Protein AF-A0A2H5VJ94-F1 (afdb_monomer)

Foldseek 3Di:
DDDDPDDPPVVVLVPDDPVCNVVVVVVVVVVVVVVVVVVPPPDPPPPPVVCVCVVCPVVDDPVRVVVVVVVVVVVVVVVVVVD

pLDDT: mean 83.63, std 12.57, range [38.66, 96.88]

Mean predicted aligned error: 13.33 Å

Structure (mmCIF, N/CA/C/O backbone):
data_AF-A0A2H5VJ94-F1
#
_entry.id   AF-A0A2H5VJ94-F1
#
loop_
_atom_site.group_PDB
_atom_site.id
_atom_site.type_symbol
_atom_site.label_atom_id
_atom_site.label_alt_id
_atom_site.label_comp_id
_atom_site.label_asym_id
_atom_site.label_entity_i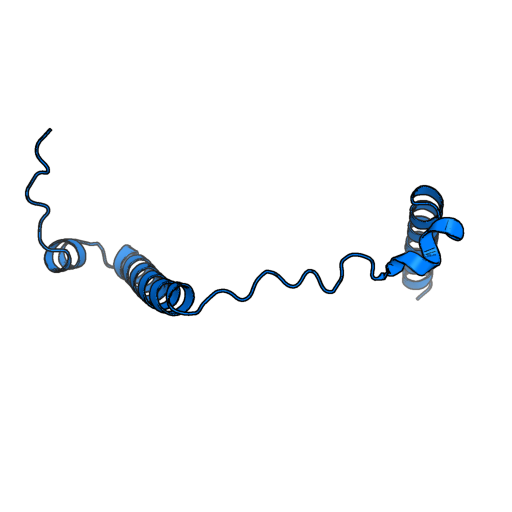d
_atom_site.label_seq_id
_atom_site.pdbx_PDB_ins_code
_atom_site.Cartn_x
_atom_site.Cartn_y
_atom_site.Cartn_z
_atom_site.occupancy
_atom_site.B_iso_or_equiv
_atom_site.auth_seq_id
_atom_site.auth_comp_id
_atom_site.auth_asym_id
_atom_site.auth_atom_id
_atom_site.pdbx_PDB_model_num
ATOM 1 N N . MET A 1 1 ? -3.892 -21.776 28.084 1.00 38.66 1 MET A N 1
ATOM 2 C CA . MET A 1 1 ? -3.829 -20.352 28.462 1.00 38.66 1 MET A CA 1
ATOM 3 C C . MET A 1 1 ? -5.217 -19.775 28.274 1.00 38.66 1 MET A C 1
ATOM 5 O O . MET A 1 1 ? -5.614 -19.536 27.141 1.00 38.66 1 MET A O 1
ATOM 9 N N . ALA A 1 2 ? -6.010 -19.730 29.344 1.00 39.12 2 ALA A N 1
ATOM 10 C CA . ALA A 1 2 ? -7.359 -19.181 29.293 1.00 39.12 2 ALA A CA 1
ATOM 11 C C . ALA A 1 2 ? -7.262 -17.670 29.048 1.00 39.12 2 ALA A C 1
ATOM 13 O O . ALA A 1 2 ? -6.473 -17.001 29.709 1.00 39.12 2 ALA A O 1
ATOM 14 N N . SER A 1 3 ? -8.022 -17.167 28.074 1.00 54.69 3 SER A N 1
ATOM 15 C CA . SER A 1 3 ? -8.243 -15.734 27.891 1.00 54.69 3 SER A CA 1
ATOM 16 C C . SER A 1 3 ? -8.777 -15.178 29.205 1.00 54.69 3 SER A C 1
ATOM 18 O O . SER A 1 3 ? -9.843 -15.602 29.650 1.00 54.69 3 SER A O 1
ATOM 20 N N . GLU A 1 4 ? -8.046 -14.262 29.834 1.00 52.91 4 GLU A N 1
ATOM 21 C CA . GLU A 1 4 ? -8.588 -13.466 30.933 1.00 52.91 4 GLU A CA 1
ATOM 22 C C . GLU A 1 4 ? -9.880 -12.776 30.457 1.00 52.91 4 GLU A C 1
ATOM 24 O O . GLU A 1 4 ? -10.004 -12.481 29.257 1.00 52.91 4 GLU A O 1
ATOM 29 N N . PRO A 1 5 ? -10.867 -12.539 31.344 1.00 55.47 5 PRO A N 1
ATOM 30 C CA . PRO A 1 5 ? -12.015 -11.719 31.000 1.00 55.47 5 PRO A CA 1
ATOM 31 C C . PRO A 1 5 ? -11.502 -10.300 30.753 1.00 55.47 5 PRO A C 1
ATOM 33 O O . PRO A 1 5 ? -11.288 -9.518 31.675 1.00 55.47 5 PRO A O 1
ATOM 36 N N . SER A 1 6 ? -11.236 -9.997 29.485 1.00 69.62 6 SER A N 1
ATOM 37 C CA . SER A 1 6 ? -10.930 -8.651 29.031 1.00 69.62 6 SER A CA 1
ATOM 38 C C . SER A 1 6 ? -12.093 -7.761 29.456 1.00 69.62 6 SER A C 1
ATOM 40 O O . SER A 1 6 ? -13.250 -8.081 29.164 1.00 69.62 6 SER A O 1
ATOM 42 N N . LYS A 1 7 ? -11.792 -6.691 30.204 1.00 77.88 7 LYS A N 1
ATOM 43 C CA . LYS A 1 7 ? -12.774 -5.658 30.547 1.00 77.88 7 LYS A CA 1
ATOM 44 C C . LYS A 1 7 ? -13.555 -5.264 29.282 1.00 77.88 7 LYS A C 1
ATOM 46 O O . LYS A 1 7 ? -12.965 -5.265 28.195 1.00 77.88 7 LYS A O 1
ATOM 51 N N . PRO A 1 8 ? -14.853 -4.931 29.386 1.00 85.00 8 PRO A N 1
ATOM 52 C CA . PRO A 1 8 ? -15.615 -4.467 28.233 1.00 85.00 8 PRO A CA 1
ATOM 53 C C . PRO A 1 8 ? -14.892 -3.291 27.562 1.00 85.00 8 PRO A C 1
ATOM 55 O O . PRO A 1 8 ? -14.266 -2.461 28.227 1.00 85.00 8 PRO A O 1
ATOM 58 N N . LEU A 1 9 ? -14.951 -3.234 26.230 1.00 82.19 9 LEU A N 1
ATOM 59 C CA . LEU A 1 9 ? -14.226 -2.246 25.424 1.00 82.19 9 LEU A CA 1
ATOM 60 C C . LEU A 1 9 ? -14.526 -0.811 25.886 1.00 82.19 9 LEU A C 1
ATOM 62 O O . LEU A 1 9 ? -13.647 0.046 25.905 1.00 82.19 9 LEU A O 1
ATOM 66 N N . GLU A 1 10 ? -15.761 -0.567 26.311 1.00 85.88 10 GLU A N 1
ATOM 67 C CA . GLU A 1 10 ? -16.239 0.706 26.832 1.00 85.88 10 GLU A CA 1
ATOM 68 C C . GLU A 1 10 ? -15.498 1.139 28.107 1.00 85.88 10 GLU A C 1
ATOM 70 O O . GLU A 1 10 ? -15.272 2.333 28.299 1.00 85.88 10 GLU A O 1
ATOM 75 N N . GLU A 1 11 ? -15.100 0.201 28.972 1.00 86.69 11 GLU A N 1
ATOM 76 C CA . GLU A 1 11 ? -14.304 0.493 30.172 1.00 86.69 11 GLU A CA 1
ATOM 77 C C . GLU A 1 11 ? -12.855 0.824 29.814 1.00 86.69 11 GLU A C 1
ATOM 79 O O . GLU A 1 11 ? -12.306 1.798 30.328 1.00 86.69 11 GLU A O 1
ATOM 84 N N . LEU A 1 12 ? -12.266 0.097 28.863 1.00 85.44 12 LEU A N 1
ATOM 85 C CA . LEU A 1 12 ? -10.911 0.372 28.376 1.00 85.44 12 LEU A CA 1
ATOM 86 C C . LEU A 1 12 ? -10.813 1.761 27.722 1.00 85.44 12 LEU A C 1
ATOM 88 O O . LEU A 1 12 ? -9.859 2.496 27.962 1.00 85.44 12 LEU A O 1
ATOM 92 N N . ILE A 1 13 ? -11.835 2.163 26.957 1.00 85.56 13 ILE A N 1
ATOM 93 C CA . ILE A 1 13 ? -11.923 3.502 26.346 1.00 85.56 13 ILE A CA 1
ATOM 94 C C . ILE A 1 13 ? -12.057 4.604 27.405 1.00 85.56 13 ILE A C 1
ATOM 96 O O . ILE A 1 13 ? -11.532 5.706 27.228 1.00 85.56 13 ILE A O 1
ATOM 100 N N . ARG A 1 14 ? -12.735 4.328 28.525 1.00 85.00 14 ARG A N 1
ATOM 101 C CA . ARG A 1 14 ? -12.868 5.288 29.631 1.00 85.00 14 ARG A CA 1
ATOM 102 C C . ARG A 1 14 ? -11.558 5.482 30.392 1.00 85.00 14 ARG A C 1
ATOM 104 O O . ARG A 1 14 ? -11.260 6.619 30.755 1.00 85.00 14 ARG A O 1
ATOM 111 N N . GLU A 1 15 ? -10.793 4.409 30.596 1.00 87.94 15 GLU A N 1
ATOM 112 C CA . GLU A 1 15 ? -9.481 4.427 31.263 1.00 87.94 15 GLU A CA 1
ATOM 113 C C . GLU A 1 15 ? -8.376 5.078 30.406 1.00 87.94 15 GLU A C 1
ATOM 115 O O . GLU A 1 15 ? -7.351 5.497 30.944 1.00 87.94 15 GLU A O 1
ATOM 120 N N . LEU A 1 16 ? -8.583 5.214 29.090 1.00 84.81 16 LEU A N 1
ATOM 121 C CA . LEU A 1 16 ? -7.601 5.810 28.184 1.00 84.81 16 LEU A CA 1
ATOM 122 C C . LEU A 1 16 ? -7.410 7.322 28.425 1.00 84.81 16 LEU A C 1
ATOM 124 O O . LEU A 1 16 ? -8.400 8.073 28.467 1.00 84.81 16 LEU A O 1
ATOM 128 N N . PRO A 1 17 ? -6.146 7.788 28.502 1.00 87.56 17 PRO A N 1
ATOM 129 C CA . PRO A 1 17 ? -5.794 9.202 28.437 1.00 87.56 17 PRO A CA 1
ATOM 130 C C . PRO A 1 17 ? -6.382 9.886 27.198 1.00 87.56 17 PRO A C 1
ATOM 132 O O . PRO A 1 17 ? -6.509 9.275 26.137 1.00 87.56 17 PRO A O 1
ATOM 135 N N . GLN A 1 18 ? -6.729 11.171 27.324 1.00 79.06 18 GLN A N 1
ATOM 136 C CA . GLN A 1 18 ? -7.429 11.930 26.277 1.00 79.06 18 GLN A CA 1
ATOM 137 C C . GLN A 1 18 ? -6.669 11.946 24.938 1.00 79.06 18 GLN A C 1
ATOM 139 O O . GLN A 1 18 ? -7.300 11.918 23.887 1.00 7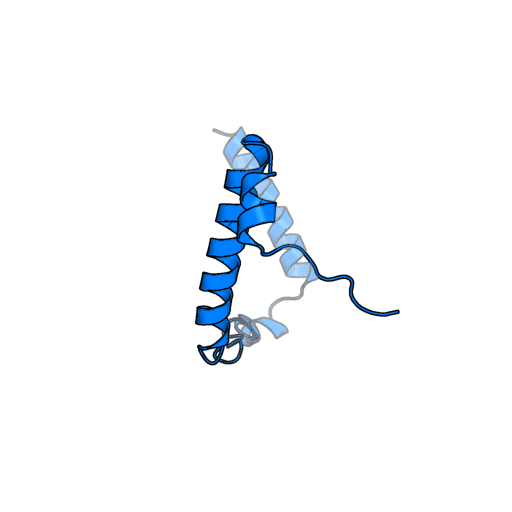9.06 18 GLN A O 1
ATOM 144 N N . GLU A 1 19 ? -5.336 11.929 24.979 1.00 84.38 19 GLU A N 1
ATOM 145 C CA . GLU A 1 19 ? -4.447 11.859 23.810 1.00 84.38 19 GLU A CA 1
ATOM 146 C C . GLU A 1 19 ? -4.673 10.616 22.935 1.00 84.38 19 GLU A C 1
ATOM 148 O O . GLU A 1 19 ? -4.618 10.713 21.713 1.00 84.38 19 GLU A O 1
ATOM 153 N N . PHE A 1 20 ? -5.018 9.472 23.533 1.00 85.19 20 PHE A N 1
ATOM 154 C CA . PHE A 1 20 ? -5.224 8.219 22.801 1.00 85.19 20 PHE A CA 1
ATOM 155 C C . PHE A 1 20 ? -6.678 7.990 22.384 1.00 85.19 20 PHE A C 1
ATOM 157 O O . PHE A 1 20 ? -6.967 7.078 21.610 1.00 85.19 20 PHE A O 1
ATOM 164 N N . ARG A 1 21 ? -7.623 8.798 22.879 1.00 86.38 21 ARG A N 1
ATOM 165 C CA . ARG A 1 21 ? -9.044 8.637 22.533 1.00 86.38 21 ARG A CA 1
ATOM 166 C C . ARG A 1 21 ? -9.319 8.954 21.067 1.00 86.38 21 ARG A C 1
ATOM 168 O O . ARG A 1 21 ? -10.144 8.271 20.463 1.00 86.38 21 ARG A O 1
ATOM 175 N N . GLU A 1 22 ? -8.617 9.935 20.503 1.00 87.75 22 GLU A N 1
ATOM 176 C CA . GLU A 1 22 ? -8.718 10.260 19.074 1.00 87.75 22 GLU A CA 1
ATOM 177 C C . GLU A 1 22 ? -8.156 9.126 18.209 1.00 87.75 22 GLU A C 1
ATOM 179 O O . GLU A 1 22 ? -8.829 8.666 17.293 1.00 87.75 22 GLU A O 1
ATOM 184 N N . GLU A 1 23 ? -6.998 8.564 18.563 1.00 89.88 23 GLU A N 1
ATOM 185 C CA . GLU A 1 23 ? -6.414 7.435 17.822 1.00 89.88 23 GLU A CA 1
ATOM 186 C C . GLU A 1 23 ? -7.315 6.189 17.861 1.00 89.88 23 GLU A C 1
ATOM 188 O O . GLU A 1 23 ? -7.519 5.509 16.852 1.00 89.88 23 GLU A O 1
ATOM 193 N N . VAL A 1 24 ? -7.923 5.903 19.016 1.00 92.38 24 VAL A N 1
ATOM 194 C CA . VAL A 1 24 ? -8.883 4.800 19.141 1.00 92.38 24 VAL A CA 1
ATOM 195 C C . VAL A 1 24 ? -10.137 5.056 18.313 1.00 92.38 24 VAL A C 1
ATOM 197 O O . VAL A 1 24 ? -10.647 4.129 17.679 1.00 92.38 24 VAL A O 1
ATOM 200 N N . ARG A 1 25 ? -10.628 6.297 18.278 1.00 90.19 25 ARG A N 1
ATOM 201 C CA . ARG A 1 25 ? -11.753 6.675 17.423 1.00 90.19 25 ARG A CA 1
ATOM 202 C C . ARG A 1 25 ? -11.419 6.448 15.951 1.00 90.19 25 ARG A C 1
ATOM 204 O O . ARG A 1 25 ? -12.180 5.753 15.277 1.00 90.19 25 ARG A O 1
ATOM 211 N N . ASP A 1 26 ? -10.283 6.956 15.484 1.00 92.75 26 ASP A N 1
ATOM 212 C CA . ASP A 1 26 ? -9.818 6.786 14.105 1.00 92.75 26 ASP A CA 1
ATOM 213 C C . ASP A 1 26 ? -9.713 5.304 13.738 1.00 92.75 26 ASP A C 1
ATOM 215 O O . ASP A 1 26 ? -10.157 4.866 12.672 1.00 92.75 26 ASP A O 1
ATOM 219 N N . PHE A 1 27 ? -9.190 4.491 14.657 1.00 92.88 27 PHE A N 1
ATOM 220 C CA . PHE A 1 27 ? -9.077 3.057 14.449 1.00 92.88 27 PHE A CA 1
ATOM 221 C C . PHE A 1 27 ? -10.444 2.365 14.360 1.00 92.88 27 PHE A C 1
ATOM 223 O O . PHE A 1 27 ? -10.656 1.521 13.485 1.00 92.88 27 PHE A O 1
ATOM 230 N N . ILE A 1 28 ? -11.403 2.729 15.216 1.00 93.62 28 ILE A N 1
ATOM 231 C CA . ILE A 1 28 ? -12.773 2.199 15.159 1.00 93.62 28 ILE A CA 1
ATOM 232 C C . ILE A 1 28 ? -13.446 2.592 13.837 1.00 93.62 28 ILE A C 1
ATOM 234 O O . ILE A 1 28 ? -14.040 1.735 13.171 1.00 93.62 28 ILE A O 1
ATOM 238 N N . GLU A 1 29 ? -13.329 3.855 13.421 1.00 94.25 29 GLU A N 1
ATOM 239 C CA . GLU A 1 29 ? -13.860 4.346 12.145 1.00 94.25 29 GLU A CA 1
ATOM 240 C C . GLU A 1 29 ? -13.240 3.588 10.957 1.00 94.25 29 GLU A C 1
ATOM 242 O O . GLU A 1 29 ? -13.962 3.105 10.073 1.00 94.25 29 GLU A O 1
ATOM 247 N N . PHE A 1 30 ? -11.924 3.360 10.985 1.00 93.69 30 PHE A N 1
ATOM 248 C CA . PHE A 1 30 ? -11.215 2.545 10.001 1.00 93.69 30 PHE A CA 1
ATOM 249 C C . PHE A 1 30 ? -11.726 1.099 9.951 1.00 93.69 30 PHE A C 1
ATOM 251 O O . PHE A 1 30 ? -11.966 0.559 8.867 1.00 93.69 30 PHE A O 1
ATOM 258 N N . LEU A 1 31 ? -11.935 0.448 11.099 1.00 92.44 31 LEU A N 1
ATOM 259 C CA . LEU A 1 31 ? -12.454 -0.923 11.144 1.00 92.44 31 LEU A CA 1
ATOM 260 C C . LEU A 1 31 ? -13.874 -1.016 10.565 1.00 92.44 31 LEU A C 1
ATOM 262 O O . LEU A 1 31 ? -14.183 -1.960 9.828 1.00 92.44 31 LEU A O 1
ATOM 266 N N . LEU A 1 32 ? -14.728 -0.028 10.847 1.00 90.88 32 LEU A N 1
ATOM 267 C CA . LEU A 1 32 ? -16.079 0.063 10.291 1.00 90.88 32 LEU A CA 1
ATOM 268 C C . LEU A 1 32 ? -16.058 0.256 8.770 1.00 90.88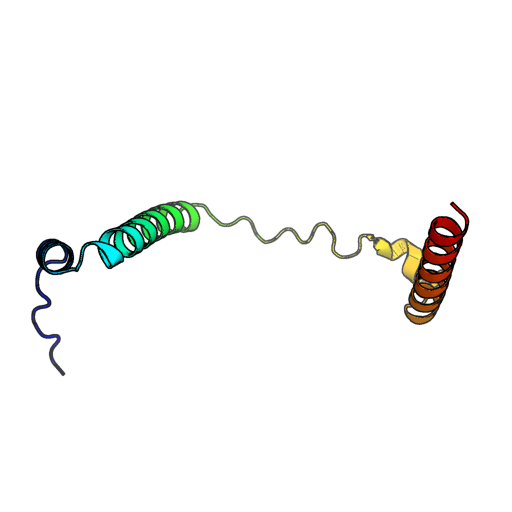 32 LEU A C 1
ATOM 270 O O . LEU A 1 32 ? -16.802 -0.424 8.054 1.00 90.88 32 LEU A O 1
ATOM 274 N N . MET A 1 33 ? -15.186 1.132 8.268 1.00 90.12 33 MET A N 1
ATOM 275 C CA . MET A 1 33 ? -14.955 1.319 6.835 1.00 90.12 33 MET A CA 1
ATOM 276 C C . MET A 1 33 ? -14.476 0.017 6.182 1.00 90.12 33 MET A C 1
ATOM 278 O O . MET A 1 33 ? -15.097 -0.473 5.238 1.00 90.12 33 MET A O 1
ATOM 282 N N . LYS A 1 34 ? -13.440 -0.613 6.742 1.00 84.19 34 LYS A N 1
ATOM 283 C CA . LYS A 1 34 ? -12.851 -1.861 6.241 1.00 84.19 34 LYS A CA 1
ATOM 284 C C . LYS A 1 34 ? -13.858 -3.009 6.200 1.00 84.19 34 LYS A C 1
ATOM 286 O O . LYS A 1 34 ? -13.829 -3.821 5.275 1.00 84.19 34 LYS A O 1
ATOM 291 N N . ARG A 1 35 ? -14.776 -3.094 7.171 1.00 81.88 35 ARG A N 1
ATOM 292 C CA . ARG A 1 35 ? -15.880 -4.071 7.147 1.00 81.88 35 ARG A CA 1
ATOM 293 C C . ARG A 1 35 ? -16.792 -3.852 5.940 1.00 81.88 35 ARG A C 1
ATOM 295 O O . ARG A 1 35 ? -17.164 -4.824 5.287 1.00 81.88 35 ARG A O 1
ATOM 302 N N . ARG A 1 36 ? -17.136 -2.597 5.631 1.00 77.81 36 ARG A N 1
ATOM 303 C CA . ARG A 1 36 ? -17.960 -2.242 4.461 1.00 77.81 36 ARG A CA 1
ATOM 304 C C . ARG A 1 36 ? -17.234 -2.540 3.150 1.00 77.81 36 ARG A C 1
ATOM 306 O O . ARG A 1 36 ? -17.854 -3.039 2.217 1.00 77.81 36 ARG A O 1
ATOM 313 N N . GLU A 1 37 ? -15.931 -2.287 3.089 1.00 73.75 37 GLU A N 1
ATOM 314 C CA . GLU A 1 37 ? -15.106 -2.596 1.918 1.00 73.75 37 GLU A CA 1
ATOM 315 C C . GLU A 1 37 ? -14.949 -4.098 1.690 1.00 73.75 37 GLU A C 1
ATOM 317 O O . GLU A 1 37 ? -15.109 -4.551 0.565 1.00 73.75 37 GLU A O 1
ATOM 322 N N . ARG A 1 38 ? -14.718 -4.887 2.747 1.00 67.12 38 ARG A N 1
ATOM 323 C CA . ARG A 1 38 ? -14.674 -6.358 2.660 1.00 67.12 38 ARG A CA 1
ATOM 324 C C . ARG A 1 38 ? -16.017 -6.975 2.268 1.00 67.12 38 ARG A C 1
ATOM 326 O O . ARG A 1 38 ? -16.034 -8.045 1.673 1.00 67.12 38 AR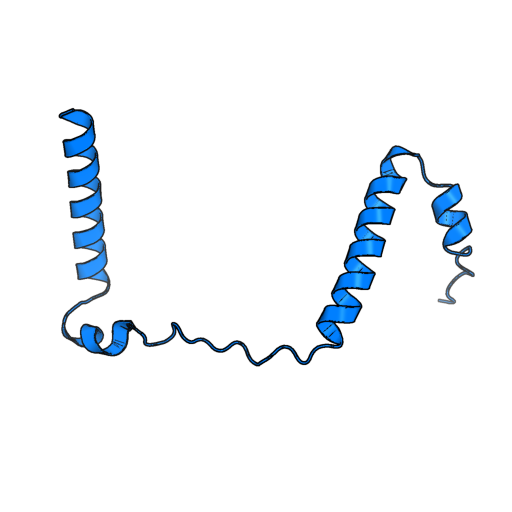G A O 1
ATOM 333 N N . ALA A 1 39 ? -17.127 -6.328 2.626 1.00 65.38 39 ALA A N 1
ATOM 334 C CA . ALA A 1 39 ? -18.468 -6.759 2.233 1.00 65.38 39 ALA A CA 1
ATOM 335 C C . ALA A 1 39 ? -18.769 -6.479 0.752 1.00 65.38 39 ALA A C 1
ATOM 337 O O . ALA A 1 39 ? -19.656 -7.107 0.176 1.00 65.38 39 ALA A O 1
ATOM 338 N N . ARG A 1 40 ? -18.031 -5.561 0.115 1.00 66.31 40 ARG A N 1
ATOM 339 C CA . ARG A 1 40 ? -18.056 -5.417 -1.339 1.00 66.31 40 ARG A CA 1
ATOM 340 C C . ARG A 1 40 ? -17.131 -6.487 -1.920 1.00 66.31 40 ARG A C 1
ATOM 342 O O . ARG A 1 40 ? -15.987 -6.581 -1.481 1.00 66.31 40 ARG A O 1
ATOM 349 N N . PRO A 1 41 ? -17.569 -7.281 -2.913 1.00 63.41 41 PRO A N 1
ATOM 350 C CA . PRO A 1 41 ? -16.629 -8.086 -3.673 1.00 63.41 41 PRO A CA 1
ATOM 351 C C . PRO A 1 41 ? -15.598 -7.114 -4.242 1.00 63.41 41 PRO A C 1
ATOM 353 O O . PRO A 1 41 ? -15.951 -6.249 -5.049 1.00 63.41 41 PRO A O 1
ATOM 356 N N . SER A 1 42 ? -14.347 -7.196 -3.783 1.00 64.62 42 SER A N 1
ATOM 357 C CA . SER A 1 42 ? -13.276 -6.452 -4.423 1.00 64.62 42 SER A CA 1
ATOM 358 C C . SER A 1 42 ? -13.223 -6.983 -5.849 1.00 64.62 42 SER A C 1
ATOM 360 O O . SER A 1 42 ? -12.883 -8.140 -6.101 1.00 64.62 42 SER A O 1
ATOM 362 N N . GLY A 1 43 ? -13.700 -6.177 -6.801 1.00 67.88 43 GLY A N 1
ATOM 363 C CA . GLY A 1 43 ? -13.577 -6.521 -8.208 1.00 67.88 43 GLY A CA 1
ATOM 364 C C . GLY A 1 43 ? -12.114 -6.874 -8.453 1.00 67.88 43 GLY A C 1
ATOM 365 O O . GLY A 1 43 ? -11.233 -6.155 -7.978 1.00 67.88 43 GLY A O 1
ATOM 366 N N . LYS A 1 44 ? -11.856 -8.009 -9.116 1.00 73.50 44 LYS A N 1
ATOM 367 C CA . LYS A 1 44 ? -10.490 -8.461 -9.419 1.00 73.50 44 LYS A CA 1
ATOM 368 C C . LYS A 1 44 ?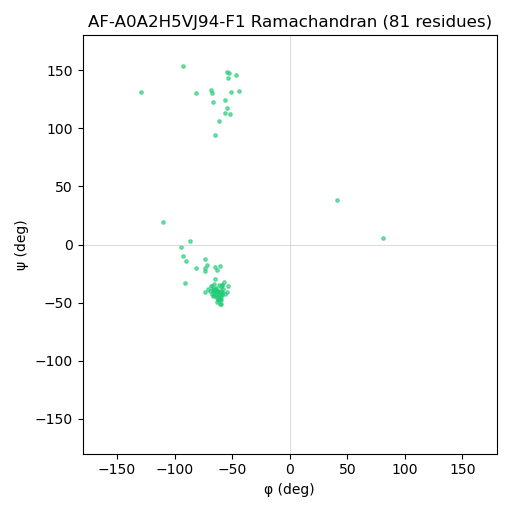 -9.673 -7.267 -9.917 1.00 73.50 44 LYS A C 1
ATOM 370 O O . LYS A 1 44 ? -10.165 -6.512 -10.760 1.00 73.50 44 LYS A O 1
ATOM 375 N N . PHE A 1 45 ? -8.465 -7.084 -9.380 1.00 77.69 45 PHE A N 1
ATOM 376 C CA . PHE A 1 45 ? -7.566 -6.013 -9.803 1.00 77.69 45 PHE A CA 1
ATOM 377 C C . PHE A 1 45 ? -7.424 -6.070 -11.326 1.00 77.69 45 PHE A C 1
ATOM 379 O O . PHE A 1 45 ? -6.934 -7.056 -11.871 1.00 77.69 45 PHE A O 1
ATOM 386 N N . LYS A 1 46 ? -7.942 -5.051 -12.021 1.00 82.44 46 LYS A N 1
ATOM 387 C CA . LYS A 1 46 ? -8.201 -5.158 -13.464 1.00 82.44 46 LYS A CA 1
ATOM 388 C C . LYS A 1 46 ? -6.931 -5.110 -14.319 1.00 82.44 46 LYS A C 1
ATOM 390 O O . LYS A 1 46 ? -7.027 -5.409 -15.500 1.00 82.44 46 LYS A O 1
ATOM 395 N N . MET A 1 47 ? -5.781 -4.723 -13.745 1.00 86.56 47 MET A N 1
ATOM 396 C CA . MET A 1 47 ? -4.480 -4.602 -14.429 1.00 86.56 47 MET A CA 1
ATOM 397 C C . MET A 1 47 ? -4.590 -3.981 -15.831 1.00 86.56 47 MET A C 1
ATOM 399 O O . MET A 1 47 ? -3.899 -4.400 -16.749 1.00 86.56 47 MET A O 1
ATOM 403 N N . THR A 1 48 ? -5.462 -2.984 -16.019 1.00 85.00 48 THR A N 1
ATOM 404 C CA . THR A 1 48 ? -5.779 -2.439 -17.354 1.00 85.00 48 THR A CA 1
ATOM 405 C C . THR A 1 48 ? -4.591 -1.752 -18.018 1.00 85.00 48 THR A C 1
ATOM 407 O O . THR A 1 48 ? -4.583 -1.569 -19.227 1.00 85.00 48 THR A O 1
ATOM 410 N N . TRP A 1 49 ? -3.587 -1.378 -17.229 1.00 85.94 49 TRP A N 1
ATOM 411 C CA . TRP A 1 49 ? -2.317 -0.832 -17.694 1.00 85.94 49 TRP A CA 1
ATOM 412 C C . TRP A 1 49 ? -1.329 -1.916 -18.157 1.00 85.94 49 TRP A C 1
ATOM 414 O O . TRP A 1 49 ? -0.3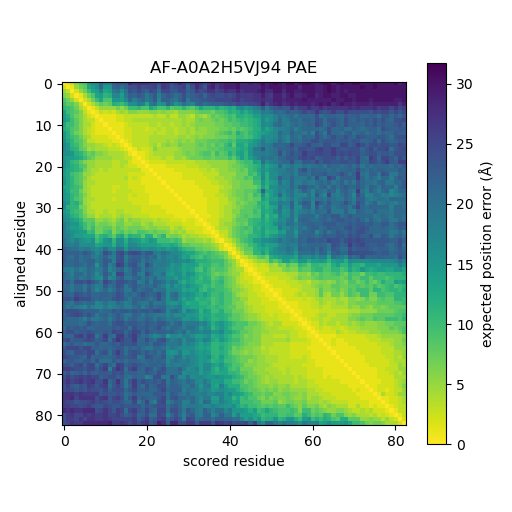90 -1.619 -18.897 1.00 85.94 49 TRP A O 1
ATOM 424 N N . ALA A 1 50 ? -1.502 -3.172 -17.731 1.00 90.62 50 ALA A N 1
ATOM 425 C CA . ALA A 1 50 ? -0.575 -4.244 -18.061 1.00 90.62 50 ALA A CA 1
ATOM 426 C C . ALA A 1 50 ? -0.626 -4.537 -19.566 1.00 90.62 50 ALA A C 1
ATOM 428 O O . ALA A 1 50 ? -1.676 -4.840 -20.126 1.00 90.62 50 ALA A O 1
ATOM 429 N N . GLY A 1 51 ? 0.528 -4.439 -20.226 1.00 87.75 51 GLY A N 1
ATOM 430 C CA . GLY A 1 51 ? 0.634 -4.639 -21.671 1.00 87.75 51 GLY A CA 1
ATOM 431 C C . GLY A 1 51 ? 0.231 -3.434 -22.528 1.00 87.75 51 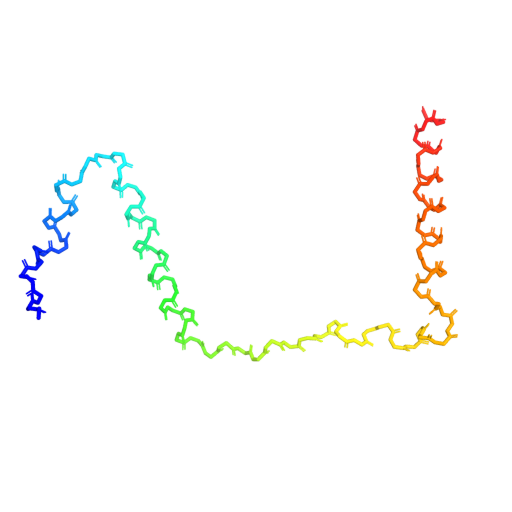GLY A C 1
ATOM 432 O O . GLY A 1 51 ? 0.258 -3.558 -23.748 1.00 87.75 51 GLY A O 1
ATOM 433 N N . GLY A 1 52 ? -0.065 -2.269 -21.937 1.00 90.25 52 GLY A N 1
ATOM 434 C CA . GLY A 1 52 ? -0.448 -1.061 -22.683 1.00 90.25 52 GLY A CA 1
ATOM 435 C C . GLY A 1 52 ? 0.608 -0.536 -23.669 1.00 90.25 52 GLY A C 1
ATOM 436 O O . GLY A 1 52 ? 0.267 0.196 -24.585 1.00 90.25 52 GLY A O 1
ATOM 437 N N . LEU A 1 53 ? 1.875 -0.940 -23.525 1.00 89.44 53 LEU A N 1
ATOM 438 C 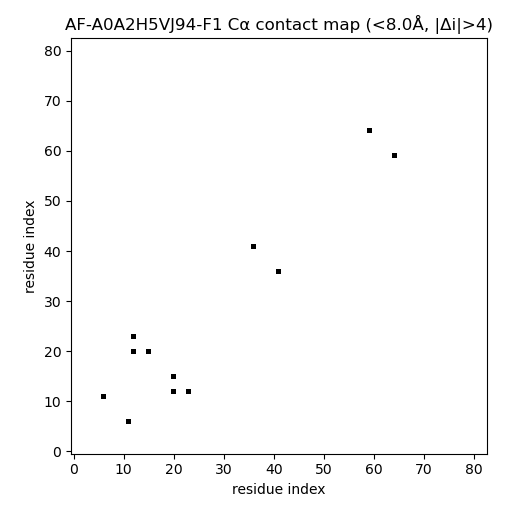CA . LEU A 1 53 ? 2.980 -0.565 -24.423 1.00 89.44 53 LEU A CA 1
ATOM 439 C C . LEU A 1 53 ? 3.489 -1.740 -25.272 1.00 89.44 53 LEU A C 1
ATOM 441 O O . LEU A 1 53 ? 4.614 -1.714 -25.766 1.00 89.44 53 LEU A O 1
ATOM 445 N N . ARG A 1 54 ? 2.692 -2.805 -25.428 1.00 89.31 54 ARG A N 1
ATOM 446 C CA . ARG A 1 54 ? 3.126 -4.024 -26.129 1.00 89.31 54 ARG A CA 1
ATOM 447 C C . ARG A 1 54 ? 3.544 -3.763 -27.580 1.00 89.31 54 ARG A C 1
ATOM 449 O O . ARG A 1 54 ? 4.479 -4.402 -28.047 1.00 89.31 54 ARG A O 1
ATOM 456 N N . GLU A 1 55 ? 2.886 -2.829 -28.260 1.00 92.38 55 GLU A N 1
ATOM 457 C CA . GLU A 1 55 ? 3.189 -2.432 -29.645 1.00 92.38 55 GLU A CA 1
ATOM 458 C C . GLU A 1 55 ? 4.590 -1.823 -29.823 1.00 92.38 55 GLU A C 1
ATOM 460 O O . GLU A 1 55 ? 5.158 -1.874 -30.907 1.00 92.38 55 GLU A O 1
ATOM 465 N N . TYR A 1 56 ? 5.185 -1.313 -28.745 1.00 91.19 56 TYR A N 1
ATOM 466 C CA . TYR A 1 56 ? 6.499 -0.671 -28.749 1.00 91.19 56 TYR A CA 1
ATOM 467 C C . TYR A 1 56 ? 7.648 -1.615 -28.393 1.00 91.19 56 TYR A C 1
ATOM 469 O O . TYR A 1 56 ? 8.805 -1.194 -28.402 1.00 91.19 56 TYR A O 1
ATOM 477 N N . ARG A 1 57 ? 7.346 -2.879 -28.072 1.00 88.50 57 ARG A N 1
ATOM 478 C CA . ARG A 1 57 ? 8.320 -3.851 -27.553 1.00 88.50 57 ARG A CA 1
ATOM 479 C C . ARG A 1 57 ? 9.504 -4.080 -28.493 1.00 88.50 57 ARG A C 1
ATOM 481 O O . ARG A 1 57 ? 10.620 -4.232 -28.010 1.00 88.50 57 ARG A O 1
ATOM 488 N N . ASP A 1 58 ? 9.254 -4.107 -29.799 1.00 91.31 58 ASP A N 1
ATOM 489 C CA . ASP A 1 5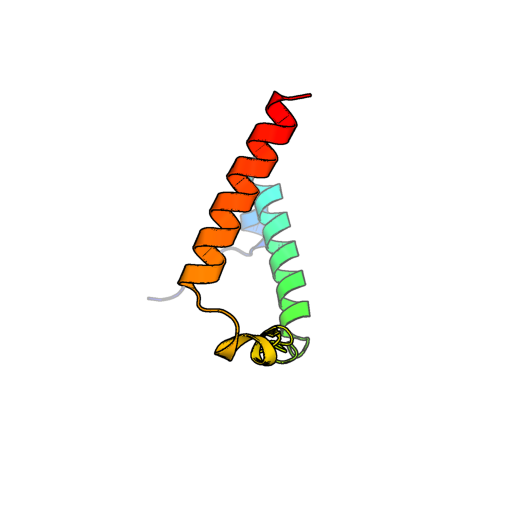8 ? 10.288 -4.373 -30.807 1.00 91.31 58 ASP A CA 1
ATOM 490 C C . ASP A 1 58 ? 10.971 -3.080 -31.295 1.00 91.31 58 ASP A C 1
ATOM 492 O O . ASP A 1 58 ? 12.044 -3.122 -31.891 1.00 91.31 58 ASP A O 1
ATOM 496 N N . THR A 1 59 ? 10.376 -1.920 -30.996 1.00 91.56 59 THR A N 1
ATOM 497 C CA . THR A 1 59 ? 10.875 -0.591 -31.386 1.00 91.56 59 THR A CA 1
ATOM 498 C C . THR A 1 59 ? 11.793 0.010 -30.324 1.00 91.56 59 THR A C 1
ATOM 500 O O . THR A 1 59 ? 12.724 0.749 -30.644 1.00 91.56 59 THR A O 1
ATOM 503 N N . PHE A 1 60 ? 11.536 -0.285 -29.049 1.00 88.50 60 PHE A N 1
ATOM 504 C CA . PHE A 1 60 ? 12.266 0.297 -27.932 1.00 88.50 60 PHE A CA 1
ATOM 505 C C . PHE A 1 60 ? 12.779 -0.771 -26.973 1.00 88.50 60 PHE A C 1
ATOM 507 O O . PHE A 1 60 ? 12.038 -1.624 -26.491 1.00 88.50 60 PHE A O 1
ATOM 514 N N . THR A 1 61 ? 14.061 -0.665 -26.631 1.00 91.88 61 THR A N 1
ATOM 515 C CA . THR A 1 61 ? 14.678 -1.443 -25.555 1.00 91.88 61 THR A CA 1
ATOM 516 C C . THR A 1 61 ? 14.628 -0.657 -24.247 1.00 91.88 61 THR A C 1
ATOM 518 O O . THR A 1 61 ? 14.632 0.577 -24.250 1.00 91.88 61 THR A O 1
ATOM 521 N N . SER A 1 62 ? 14.629 -1.355 -23.108 1.00 89.12 62 SER A N 1
ATOM 522 C CA . SER A 1 62 ? 14.665 -0.716 -21.783 1.00 89.12 62 SER A CA 1
ATOM 523 C C . SER A 1 62 ? 15.846 0.249 -21.642 1.00 89.12 62 SER A C 1
ATOM 525 O O . SER A 1 62 ? 15.681 1.361 -21.150 1.00 89.12 62 SER A O 1
ATOM 527 N N . THR A 1 63 ? 17.017 -0.137 -22.152 1.00 92.94 63 THR A N 1
ATOM 528 C CA . THR A 1 63 ? 18.222 0.703 -22.154 1.00 92.94 63 THR A CA 1
ATOM 529 C C . THR A 1 63 ? 18.065 1.938 -23.041 1.00 92.94 63 THR A C 1
ATOM 531 O O . THR A 1 63 ? 18.464 3.028 -22.644 1.00 92.94 63 THR A O 1
ATOM 534 N N . GLY A 1 64 ? 17.439 1.802 -24.215 1.00 93.56 64 GLY A N 1
ATOM 535 C CA . GLY A 1 64 ? 17.181 2.939 -25.101 1.00 93.56 64 GLY A CA 1
ATOM 536 C C . GLY A 1 64 ? 16.228 3.961 -24.480 1.00 93.56 64 GLY A C 1
ATOM 537 O O . GLY A 1 64 ? 16.448 5.164 -24.595 1.00 93.56 64 GLY A O 1
ATOM 538 N N . LEU A 1 65 ? 15.198 3.496 -23.769 1.00 94.00 65 LEU A N 1
ATOM 539 C CA . LEU A 1 65 ? 14.291 4.377 -23.028 1.00 94.00 65 LEU A CA 1
ATOM 540 C C . LEU A 1 65 ? 14.994 5.068 -21.856 1.00 94.00 65 LEU A C 1
ATOM 542 O O . LEU A 1 65 ? 14.771 6.255 -21.636 1.00 94.00 65 LEU A O 1
ATOM 546 N N . GLN A 1 66 ? 15.869 4.359 -21.141 1.00 94.69 66 GLN A N 1
ATOM 547 C CA . GLN A 1 66 ? 16.658 4.940 -20.055 1.00 94.69 66 GLN A CA 1
ATOM 548 C C . GLN A 1 66 ? 17.580 6.060 -20.557 1.00 94.69 66 GLN A C 1
ATOM 550 O O . GLN A 1 66 ? 17.637 7.125 -19.946 1.00 94.69 66 GLN A O 1
ATOM 555 N N . GLN A 1 67 ? 18.258 5.849 -21.687 1.00 96.56 67 GLN A N 1
ATOM 556 C CA . GLN A 1 67 ? 19.121 6.862 -22.295 1.00 96.56 67 GLN A CA 1
ATOM 557 C C . GLN A 1 67 ? 18.325 8.114 -22.695 1.00 96.56 67 GLN A C 1
ATOM 559 O O . GLN A 1 67 ? 18.694 9.226 -22.324 1.00 96.56 67 GLN A O 1
ATOM 564 N N . LYS A 1 68 ? 17.179 7.931 -23.366 1.00 95.31 68 LYS A N 1
ATOM 565 C CA . LYS A 1 68 ? 16.277 9.039 -23.721 1.00 95.31 68 LYS A CA 1
ATOM 566 C C . LYS A 1 68 ? 15.773 9.797 -22.498 1.00 95.31 68 LYS A C 1
ATOM 568 O O . LYS A 1 68 ? 15.703 11.020 -22.527 1.00 95.31 68 LYS A O 1
ATOM 573 N N . ALA A 1 69 ? 15.450 9.085 -21.419 1.00 95.88 69 ALA A N 1
ATOM 574 C CA . ALA A 1 69 ? 15.043 9.720 -20.175 1.00 95.88 69 ALA A CA 1
ATOM 575 C C . ALA A 1 69 ? 16.159 10.631 -19.642 1.00 95.88 69 ALA A C 1
ATOM 577 O O . ALA A 1 69 ? 15.896 11.793 -19.357 1.00 95.88 69 ALA A O 1
ATOM 578 N N . MET A 1 70 ? 17.407 10.156 -19.579 1.00 96.88 70 MET A N 1
ATOM 579 C CA . MET A 1 70 ? 18.538 10.988 -19.143 1.00 96.88 70 MET A CA 1
ATOM 580 C C . MET A 1 70 ? 18.719 12.233 -20.019 1.00 96.88 70 MET A C 1
ATOM 582 O O . MET A 1 70 ? 18.932 13.324 -19.494 1.00 96.88 70 MET A O 1
ATOM 586 N N . GLU A 1 71 ? 18.593 12.090 -21.337 1.00 96.62 71 GLU A N 1
ATOM 587 C CA . GLU A 1 71 ? 18.681 13.213 -22.275 1.00 96.62 71 GLU A CA 1
ATOM 588 C C . GLU A 1 71 ? 17.596 14.262 -22.017 1.00 96.62 71 GLU A C 1
ATOM 590 O O . GLU A 1 71 ? 17.910 15.447 -21.922 1.00 96.62 71 GLU A O 1
ATOM 595 N N . TRP A 1 72 ? 16.341 13.843 -21.833 1.00 96.81 72 TRP A N 1
ATOM 596 C CA . TRP A 1 72 ? 15.235 14.753 -21.522 1.00 96.81 72 TRP A CA 1
ATOM 597 C C . TRP A 1 72 ? 15.407 15.455 -20.178 1.00 96.81 72 TRP A C 1
ATOM 599 O O . TRP A 1 72 ? 15.101 16.638 -20.063 1.00 96.81 72 TRP A O 1
ATOM 609 N N . TRP A 1 73 ? 15.936 14.758 -19.172 1.00 94.81 73 TRP A N 1
ATOM 610 C CA . TRP A 1 73 ? 16.254 15.358 -17.876 1.00 94.81 73 TRP A CA 1
ATOM 611 C C . TRP A 1 73 ? 17.321 16.448 -18.004 1.00 94.81 73 TRP A C 1
ATOM 613 O O . TRP A 1 73 ? 17.142 17.551 -17.494 1.00 94.81 73 TRP A O 1
ATOM 623 N N . VAL A 1 74 ? 18.411 16.172 -18.723 1.00 95.12 74 VAL A N 1
ATOM 624 C CA . VAL A 1 74 ? 19.481 17.156 -18.955 1.00 95.12 74 VAL A CA 1
ATOM 625 C C . VAL A 1 74 ? 18.977 18.345 -19.778 1.00 95.12 74 VAL A C 1
ATOM 627 O O . VAL A 1 74 ? 19.356 19.481 -19.497 1.00 95.12 74 VAL A O 1
ATOM 630 N N . GLN A 1 75 ? 18.111 18.102 -20.766 1.00 91.81 75 GLN A N 1
ATOM 631 C CA . GLN A 1 75 ? 17.463 19.159 -21.548 1.00 91.81 75 GLN A CA 1
ATOM 632 C C . GLN A 1 75 ? 16.572 20.038 -20.667 1.00 91.81 75 GLN A C 1
ATOM 634 O O . GLN A 1 75 ? 16.756 21.249 -20.661 1.00 91.81 75 GLN A O 1
ATOM 639 N N . GLY A 1 76 ? 15.703 19.443 -19.846 1.00 92.00 76 GLY A N 1
ATOM 640 C CA . GLY A 1 76 ? 14.842 20.192 -18.927 1.00 92.00 76 GLY A CA 1
ATOM 641 C C . GLY A 1 76 ? 15.630 21.059 -17.941 1.00 92.00 76 GLY A C 1
ATOM 642 O O . GLY A 1 76 ? 15.288 22.219 -17.738 1.00 92.00 76 GLY A O 1
ATOM 643 N N . ILE A 1 77 ? 16.737 20.538 -17.398 1.00 91.00 77 ILE A N 1
ATOM 644 C CA . ILE A 1 77 ? 17.638 21.308 -16.524 1.00 91.00 77 ILE A CA 1
ATOM 645 C C . ILE A 1 77 ? 18.282 22.473 -17.286 1.00 91.00 77 ILE A C 1
ATOM 647 O O . ILE A 1 77 ? 18.377 23.584 -16.769 1.00 91.00 77 ILE A O 1
ATOM 651 N N . ARG A 1 78 ? 18.742 22.241 -18.520 1.00 84.06 78 ARG A N 1
ATOM 652 C CA . ARG A 1 78 ? 19.346 23.294 -19.345 1.00 84.06 78 ARG A CA 1
ATOM 653 C C . ARG A 1 78 ? 18.340 24.400 -19.669 1.00 84.06 78 ARG A C 1
ATOM 655 O O . ARG A 1 78 ? 18.719 25.571 -19.640 1.00 84.06 78 ARG A O 1
ATOM 662 N N . ASP A 1 79 ? 17.098 24.038 -19.959 1.00 88.31 79 ASP A N 1
ATOM 663 C CA . ASP A 1 79 ? 16.028 24.981 -20.285 1.00 88.31 79 ASP A CA 1
ATOM 664 C C . ASP A 1 79 ? 15.627 25.827 -19.068 1.00 88.31 79 ASP A C 1
ATOM 666 O O . ASP A 1 79 ? 15.362 27.018 -19.209 1.00 88.31 79 ASP A O 1
ATOM 670 N N . GLU A 1 80 ? 15.643 25.245 -17.866 1.00 83.94 80 GLU A N 1
ATOM 671 C CA . GLU A 1 80 ? 15.387 25.949 -16.604 1.00 83.94 80 GLU A CA 1
ATOM 672 C C . GLU A 1 80 ? 16.514 26.925 -16.232 1.00 83.94 80 GLU A C 1
ATOM 674 O O . GLU A 1 80 ? 16.241 28.040 -15.803 1.00 83.94 80 GLU A O 1
ATOM 679 N N . VAL A 1 81 ? 17.776 26.543 -16.450 1.00 81.19 81 VAL A N 1
ATOM 680 C CA . VAL A 1 81 ? 18.953 27.398 -16.190 1.00 81.19 81 VAL A CA 1
ATOM 681 C C . VAL A 1 81 ? 19.104 28.524 -17.223 1.00 81.19 81 VAL A C 1
ATOM 683 O O . VAL A 1 81 ? 19.745 29.536 -16.949 1.00 81.19 81 VAL A O 1
ATOM 686 N N . SER A 1 82 ? 18.530 28.360 -18.416 1.00 69.06 82 SER A N 1
ATOM 687 C CA . SER A 1 82 ? 18.563 29.370 -19.486 1.00 69.06 82 SER A CA 1
ATOM 688 C C . SER A 1 82 ? 17.427 30.401 -19.389 1.00 69.06 82 SER A C 1
ATOM 690 O O . SER A 1 82 ? 17.302 31.244 -20.280 1.00 69.06 82 SER A O 1
ATOM 692 N N . ARG A 1 83 ? 16.590 30.316 -18.349 1.00 61.00 83 ARG A N 1
ATOM 693 C CA . ARG A 1 83 ? 15.426 31.171 -18.100 1.00 61.00 83 ARG A CA 1
ATOM 694 C C . ARG A 1 83 ? 15.709 32.187 -16.998 1.00 61.00 83 ARG A C 1
ATOM 696 O O . ARG A 1 83 ? 15.179 33.312 -17.130 1.00 61.00 83 ARG A O 1
#

Sequence (83 aa):
MASEPSKPLEELIRELPQEFREEVRDFIEFLLMKRRERARPSGKFKMTWAGGLREYRDTFTSTGLQQKAMEWWVQGIRDEVSR

Radius of gyration: 27.07 Å; Cα contacts (8 Å, |Δi|>4): 6; chains: 1; bounding box: 38×52×63 Å

Solvent-accessible surface area (backbone atoms only — not comparable to full-atom values): 5246 Å² total; per-residue (Å²): 134,80,81,70,87,72,73,57,67,72,58,57,61,65,72,47,56,76,83,54,48,57,57,52,47,54,50,52,53,48,52,56,51,50,52,58,53,68,71,39,82,76,71,73,85,74,60,80,70,68,69,74,63,58,90,44,57,89,80,49,50,75,67,58,53,52,53,51,50,54,53,51,52,56,47,53,52,51,56,60,74,74,106

Secondary structure (DSSP, 8-state):
-PPP-PPPHHHHHHHS-HHHHHHHHHHHHHHHHHHHHHHS-------TTTTTTGGGTTT--HHHHHHHHHHHHHHHHHHHHT-